Protein AF-A0A9E1UUB0-F1 (afdb_monomer_lite)

Radius of gyration: 11.74 Å; chains: 1; bounding box: 28×28×28 Å

Foldseek 3Di:
DDQAAEDEQEACADVVLVVVCCCLPPRVVVSHDYQEYADLPCVNHPCSVVVVVVVHYYHPDVVVVVVVPD

Sequence (70 aa):
MNQPVRVVLVAVGGYGNTYANAMLDGAAAHDCQIVGVVDPFAEGCRRLDELKALGIPFYDDLDAFYAENE

Structure (mmCIF, N/CA/C/O backbone):
data_AF-A0A9E1UUB0-F1
#
_entry.id   AF-A0A9E1UUB0-F1
#
loop_
_atom_site.group_PDB
_atom_site.id
_atom_site.type_symbol
_atom_site.label_atom_id
_atom_site.label_alt_id
_atom_site.label_comp_id
_atom_site.label_asym_id
_atom_site.label_entity_id
_atom_site.label_seq_id
_atom_site.pdbx_PDB_ins_code
_atom_site.Cartn_x
_atom_site.Cartn_y
_atom_site.Cartn_z
_atom_site.occupancy
_atom_site.B_iso_or_equiv
_atom_site.auth_seq_id
_atom_site.auth_comp_id
_atom_site.auth_asym_id
_atom_site.auth_atom_id
_atom_site.pdbx_PDB_model_num
ATOM 1 N N . MET A 1 1 ? -18.359 -4.810 19.848 1.00 49.00 1 MET A N 1
ATOM 2 C CA . MET A 1 1 ? -17.128 -4.088 19.466 1.00 49.00 1 MET A CA 1
ATOM 3 C C . MET A 1 1 ? -17.005 -4.214 17.964 1.00 49.00 1 MET A C 1
ATOM 5 O O . MET A 1 1 ? -17.156 -5.328 17.478 1.00 49.00 1 MET A O 1
ATOM 9 N N . ASN A 1 2 ? -16.862 -3.100 17.249 1.00 80.44 2 ASN A N 1
ATOM 10 C CA . ASN A 1 2 ? -16.641 -3.129 15.806 1.00 80.44 2 ASN A CA 1
ATOM 11 C C . ASN A 1 2 ? -15.180 -3.540 15.569 1.00 80.44 2 ASN A C 1
ATOM 13 O O . ASN A 1 2 ? -14.310 -3.085 16.308 1.00 80.44 2 ASN A O 1
ATOM 17 N N . GLN A 1 3 ? -14.924 -4.469 14.648 1.00 87.06 3 GLN A N 1
ATOM 18 C CA . GLN A 1 3 ? -13.551 -4.796 14.262 1.00 87.06 3 GLN A CA 1
ATOM 19 C C . GLN A 1 3 ? -13.075 -3.757 13.241 1.00 87.06 3 GLN A C 1
ATOM 21 O O . GLN A 1 3 ? -13.856 -3.432 12.342 1.00 87.06 3 GLN A O 1
ATOM 26 N N . PRO A 1 4 ? -11.826 -3.270 13.345 1.00 91.56 4 PRO A N 1
ATOM 27 C CA . PRO A 1 4 ? -11.302 -2.306 12.394 1.00 91.56 4 PRO A CA 1
ATOM 28 C C . PRO A 1 4 ? -11.257 -2.902 10.988 1.00 91.56 4 PRO A C 1
ATOM 30 O O . PRO A 1 4 ? -10.931 -4.081 10.79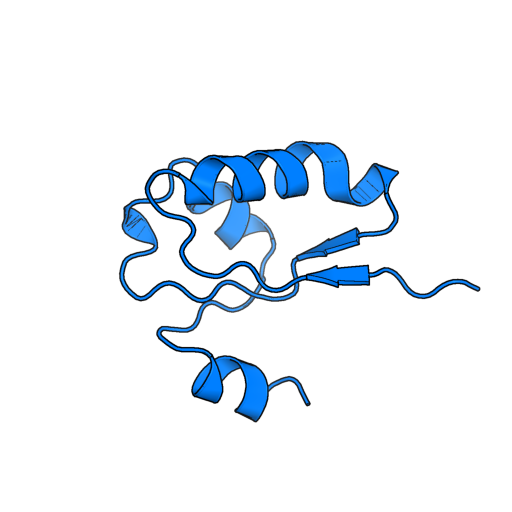8 1.00 91.56 4 PRO A O 1
ATOM 33 N N . VAL A 1 5 ? -11.535 -2.071 9.989 1.00 95.25 5 VAL A N 1
ATOM 34 C CA . VAL A 1 5 ? -11.427 -2.446 8.581 1.00 95.25 5 VAL A CA 1
ATOM 35 C C . VAL A 1 5 ? -9.958 -2.714 8.257 1.00 95.25 5 VAL A C 1
ATOM 37 O O . VAL A 1 5 ? -9.099 -1.839 8.379 1.00 95.25 5 VAL A O 1
ATOM 40 N N . ARG A 1 6 ? -9.667 -3.948 7.845 1.00 95.31 6 ARG A N 1
ATOM 41 C CA . ARG A 1 6 ? -8.333 -4.389 7.423 1.00 95.31 6 ARG A CA 1
ATOM 42 C C . ARG A 1 6 ? -8.140 -4.050 5.949 1.00 95.31 6 ARG A C 1
ATOM 44 O O . ARG A 1 6 ? -8.923 -4.493 5.113 1.00 95.31 6 ARG A O 1
ATOM 51 N N . VAL A 1 7 ? -7.108 -3.276 5.634 1.00 96.75 7 VAL A N 1
ATOM 52 C CA . VAL A 1 7 ? -6.823 -2.787 4.281 1.00 96.75 7 VAL A CA 1
ATOM 53 C C . VAL A 1 7 ? -5.448 -3.272 3.840 1.00 96.75 7 VAL A C 1
ATOM 55 O O . VAL A 1 7 ? -4.453 -3.031 4.518 1.00 96.7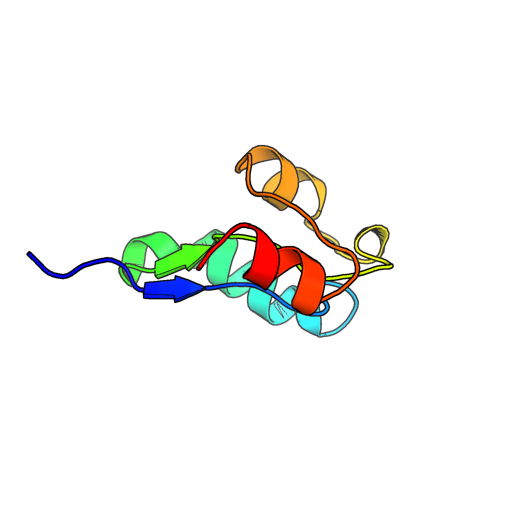5 7 VAL A O 1
ATOM 58 N N . VAL A 1 8 ? -5.381 -3.926 2.685 1.00 97.69 8 VAL A N 1
ATOM 59 C CA . VAL A 1 8 ? -4.125 -4.170 1.967 1.00 97.69 8 VAL A CA 1
ATOM 60 C C . VAL A 1 8 ? -3.977 -3.106 0.880 1.00 97.69 8 VAL A C 1
ATOM 62 O O . VAL A 1 8 ? -4.939 -2.808 0.169 1.00 97.69 8 VAL A O 1
ATOM 65 N N . LEU A 1 9 ? -2.802 -2.488 0.775 1.00 97.94 9 LEU A N 1
ATOM 66 C CA . LEU A 1 9 ? -2.521 -1.496 -0.264 1.00 97.94 9 LEU A CA 1
ATOM 67 C C . LEU A 1 9 ? -1.809 -2.164 -1.437 1.00 97.94 9 LEU A C 1
ATOM 69 O O . LEU A 1 9 ? -0.749 -2.744 -1.242 1.00 97.94 9 LEU A O 1
ATOM 73 N N . VAL A 1 10 ? -2.361 -2.050 -2.645 1.00 98.00 10 VAL A N 1
ATOM 74 C CA . VAL A 1 10 ? -1.773 -2.621 -3.867 1.00 98.00 10 VAL A CA 1
ATOM 75 C C . VAL A 1 10 ? -1.290 -1.497 -4.775 1.00 98.00 10 VAL A C 1
ATOM 77 O O . VAL A 1 10 ? -2.055 -0.566 -5.028 1.00 98.00 10 VAL A O 1
ATOM 80 N N . ALA A 1 11 ? -0.055 -1.597 -5.273 1.00 97.25 11 ALA A N 1
ATOM 81 C CA . ALA A 1 11 ? 0.631 -0.567 -6.055 1.00 97.25 11 ALA A CA 1
ATOM 82 C C . ALA A 1 11 ? 0.662 0.792 -5.326 1.00 97.25 11 ALA A C 1
ATOM 84 O O . ALA A 1 11 ? -0.166 1.669 -5.564 1.00 97.25 11 ALA A O 1
ATOM 85 N N . VAL A 1 12 ? 1.631 0.972 -4.426 1.00 97.38 12 VAL A N 1
ATOM 86 C CA . VAL A 1 12 ? 1.822 2.174 -3.593 1.00 97.38 12 VAL A CA 1
ATOM 87 C C . VAL A 1 12 ? 2.733 3.228 -4.237 1.00 97.38 12 VAL A C 1
ATOM 89 O O . VAL A 1 12 ? 2.829 4.355 -3.740 1.00 97.38 12 VAL A O 1
ATOM 92 N N . GLY A 1 13 ? 3.376 2.904 -5.360 1.00 94.00 13 GLY A N 1
ATOM 93 C CA . GLY A 1 13 ? 4.065 3.870 -6.215 1.00 94.00 13 GLY A CA 1
ATOM 94 C C . GLY A 1 13 ? 3.117 4.810 -6.980 1.00 94.00 13 GLY A C 1
ATOM 95 O O . GLY A 1 13 ? 1.909 4.599 -7.068 1.00 94.00 13 GLY A O 1
ATOM 96 N N . GLY A 1 14 ? 3.657 5.885 -7.567 1.00 93.06 14 GLY A N 1
ATOM 97 C CA . GLY A 1 14 ? 2.890 6.784 -8.448 1.00 93.06 14 GLY A CA 1
ATOM 98 C C . GLY A 1 14 ? 1.608 7.329 -7.799 1.00 93.06 14 GLY A C 1
ATOM 99 O O . GLY A 1 14 ? 1.673 7.909 -6.713 1.00 93.06 14 GLY A O 1
ATOM 100 N N . TYR A 1 15 ? 0.454 7.130 -8.451 1.00 93.94 15 TYR A N 1
ATOM 101 C CA . TYR A 1 15 ? -0.872 7.502 -7.925 1.00 93.94 15 TYR A CA 1
ATOM 102 C C . TYR A 1 15 ? -1.276 6.724 -6.662 1.00 93.94 15 TYR A C 1
ATOM 104 O O . TYR A 1 15 ? -2.060 7.234 -5.864 1.00 93.94 15 TYR A O 1
ATOM 112 N N . GLY A 1 16 ? -0.704 5.541 -6.430 1.00 94.75 16 GLY A N 1
ATOM 113 C CA . GLY A 1 16 ? -0.884 4.765 -5.202 1.00 94.75 16 GLY A CA 1
ATOM 114 C C . GLY A 1 16 ? -0.507 5.522 -3.932 1.00 94.75 16 GLY A C 1
ATOM 115 O O . GLY A 1 16 ? -1.137 5.342 -2.888 1.00 94.75 16 GLY A O 1
ATOM 116 N N . ASN A 1 17 ? 0.439 6.466 -4.038 1.00 95.19 17 ASN A N 1
ATOM 117 C CA . ASN A 1 17 ? 0.819 7.348 -2.933 1.00 95.19 17 ASN A CA 1
ATOM 118 C C . ASN A 1 17 ? -0.374 8.122 -2.359 1.00 95.19 17 ASN A C 1
ATOM 120 O O . ASN A 1 17 ? -0.371 8.449 -1.177 1.00 95.19 17 ASN A O 1
ATOM 124 N N . THR A 1 18 ? -1.404 8.415 -3.160 1.00 96.19 18 THR A N 1
ATOM 125 C CA . THR A 1 18 ? -2.613 9.087 -2.671 1.00 96.19 18 THR A CA 1
ATOM 126 C C . THR A 1 18 ? -3.311 8.263 -1.590 1.00 96.19 18 THR A C 1
ATOM 128 O O . THR A 1 18 ? -3.717 8.820 -0.570 1.00 96.19 18 THR A O 1
ATOM 131 N N . TYR A 1 19 ? -3.402 6.944 -1.768 1.00 96.00 19 TYR A N 1
ATOM 132 C CA . TYR A 1 19 ? -4.011 6.052 -0.781 1.00 96.00 19 TYR A CA 1
ATOM 133 C C . TYR A 1 19 ? -3.075 5.777 0.395 1.00 96.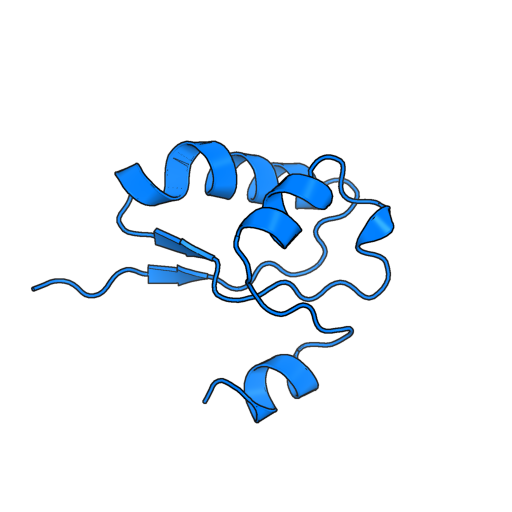00 19 TYR A C 1
ATOM 135 O O . TYR A 1 19 ? -3.539 5.746 1.532 1.00 96.00 19 TYR A O 1
ATOM 143 N N . ALA A 1 20 ? -1.764 5.668 0.150 1.00 96.00 20 ALA A N 1
ATOM 144 C CA . ALA A 1 20 ? -0.780 5.585 1.228 1.00 96.00 20 ALA A CA 1
ATOM 145 C C . ALA A 1 20 ? -0.867 6.808 2.158 1.00 96.00 20 ALA A C 1
ATOM 147 O O . ALA A 1 20 ? -0.909 6.642 3.373 1.00 96.00 20 ALA A O 1
ATOM 148 N N . ASN A 1 21 ? -0.993 8.020 1.602 1.00 96.12 21 ASN A N 1
ATOM 149 C CA . ASN A 1 21 ? -1.184 9.243 2.384 1.00 96.12 21 ASN A CA 1
ATOM 150 C C . ASN A 1 21 ? -2.475 9.198 3.205 1.00 96.12 21 ASN A C 1
ATOM 152 O O . ASN A 1 21 ? -2.441 9.399 4.413 1.00 96.12 21 ASN A O 1
ATOM 156 N N . ALA A 1 22 ? -3.605 8.889 2.562 1.00 95.69 22 ALA A N 1
ATOM 157 C CA . ALA A 1 22 ? -4.896 8.839 3.243 1.00 95.69 22 ALA A CA 1
ATOM 158 C C . ALA A 1 22 ? -4.902 7.833 4.406 1.00 95.69 22 ALA A C 1
ATOM 160 O O . ALA A 1 22 ? -5.460 8.113 5.467 1.00 95.69 22 ALA A O 1
ATOM 161 N N . MET A 1 23 ? -4.257 6.678 4.225 1.00 96.31 23 MET A N 1
ATOM 162 C CA . MET A 1 23 ? -4.168 5.664 5.270 1.00 96.31 23 MET A CA 1
ATOM 163 C C . MET A 1 23 ? -3.207 6.069 6.390 1.00 96.31 23 MET A C 1
ATOM 165 O O . MET A 1 23 ? -3.584 5.991 7.555 1.00 96.31 23 MET A O 1
ATOM 169 N N . LEU A 1 24 ? -2.000 6.537 6.068 1.00 96.12 24 LEU A N 1
ATOM 170 C CA . LEU A 1 24 ? -1.017 6.940 7.079 1.00 96.12 24 LEU A CA 1
ATOM 171 C C . LEU A 1 24 ? -1.499 8.127 7.923 1.00 96.12 24 LEU A C 1
ATOM 173 O O . LEU A 1 24 ? -1.255 8.156 9.126 1.00 96.12 24 LEU A O 1
ATOM 177 N N . ASP A 1 25 ? -2.216 9.074 7.316 1.00 96.00 25 ASP A N 1
ATOM 178 C CA . ASP A 1 25 ? -2.640 10.299 7.999 1.00 96.00 25 ASP A CA 1
ATOM 179 C C . ASP A 1 25 ? -4.013 10.159 8.681 1.00 96.00 25 ASP A C 1
ATOM 181 O O . ASP A 1 25 ? -4.307 10.891 9.626 1.00 96.00 25 ASP A O 1
ATOM 185 N N . GLY A 1 26 ? -4.872 9.246 8.205 1.00 91.75 26 GLY A N 1
ATOM 186 C CA . GLY A 1 26 ? -6.294 9.222 8.567 1.00 91.75 26 GLY A CA 1
ATOM 187 C C . GLY A 1 26 ? -6.863 7.887 9.045 1.00 91.75 26 GLY A C 1
ATOM 188 O O . GLY A 1 26 ? -7.954 7.887 9.617 1.00 91.75 26 GLY A O 1
ATOM 189 N N . ALA A 1 27 ? -6.178 6.752 8.863 1.00 89.00 27 ALA A N 1
ATOM 190 C CA . ALA A 1 27 ? -6.790 5.436 9.094 1.00 89.00 27 ALA A CA 1
ATOM 191 C C . ALA A 1 27 ? -7.298 5.242 10.534 1.00 89.00 27 ALA A C 1
ATOM 193 O O . ALA A 1 27 ? -8.405 4.741 10.733 1.00 89.00 27 ALA A O 1
ATOM 194 N N . ALA A 1 28 ? -6.549 5.726 11.531 1.00 84.56 28 ALA A N 1
ATOM 195 C CA . ALA A 1 28 ? -6.921 5.611 12.942 1.00 84.56 28 ALA A CA 1
ATOM 196 C C . ALA A 1 28 ? -8.242 6.327 13.286 1.00 84.56 28 ALA A C 1
ATOM 198 O O . ALA A 1 28 ? -9.001 5.849 14.126 1.00 84.56 28 ALA A O 1
ATOM 199 N N . ALA A 1 29 ? -8.549 7.447 12.623 1.00 91.44 29 ALA A N 1
ATOM 200 C CA . ALA A 1 29 ? -9.797 8.184 12.839 1.00 91.44 29 ALA A CA 1
ATOM 201 C C . ALA A 1 29 ? -11.022 7.477 12.228 1.00 91.44 29 ALA A C 1
ATOM 203 O O . ALA A 1 29 ? -12.156 7.786 12.592 1.00 91.44 29 ALA A O 1
ATOM 204 N N . HIS A 1 30 ? -10.794 6.535 11.310 1.00 90.75 30 HIS A N 1
ATOM 205 C CA . HIS A 1 30 ? -11.827 5.817 10.566 1.00 90.75 30 HIS A CA 1
ATOM 206 C C . HIS A 1 30 ? -11.946 4.336 10.948 1.00 90.75 30 HIS A C 1
ATOM 208 O O . HIS A 1 30 ? -12.651 3.602 10.262 1.00 90.75 30 HIS A O 1
ATOM 214 N N . ASP A 1 31 ? -11.296 3.904 12.037 1.00 93.25 31 ASP A N 1
ATOM 215 C CA . ASP A 1 31 ? -11.246 2.495 12.460 1.00 93.25 31 ASP A CA 1
ATOM 216 C C . ASP A 1 31 ? -10.715 1.581 11.335 1.00 93.25 31 ASP A C 1
ATOM 218 O O . ASP A 1 31 ? -11.209 0.481 11.099 1.00 93.25 31 ASP A O 1
ATOM 222 N N . CYS A 1 32 ? -9.715 2.070 10.596 1.00 95.00 32 CYS A N 1
ATOM 223 C CA . CYS A 1 32 ? -9.034 1.347 9.527 1.00 95.00 32 CYS A CA 1
ATOM 224 C C . CYS A 1 32 ? -7.592 1.030 9.936 1.00 95.00 32 CYS A C 1
ATOM 226 O O . CYS A 1 32 ? -6.945 1.802 10.644 1.00 95.00 32 CYS A O 1
ATOM 228 N N . GLN A 1 33 ? -7.053 -0.072 9.423 1.00 94.69 33 GLN A N 1
ATOM 229 C CA . GLN A 1 33 ? -5.646 -0.434 9.589 1.00 94.69 33 GLN A CA 1
ATOM 230 C C . GLN A 1 33 ? -5.064 -0.994 8.294 1.00 94.69 33 GLN A C 1
ATOM 232 O O . GLN A 1 33 ? -5.728 -1.747 7.579 1.00 94.69 33 GLN A O 1
ATOM 237 N N . ILE A 1 34 ? -3.809 -0.646 8.011 1.00 96.50 34 ILE A N 1
ATOM 238 C CA . ILE A 1 34 ? -3.052 -1.282 6.933 1.00 96.50 34 ILE A CA 1
ATOM 239 C C . ILE A 1 34 ? -2.545 -2.624 7.463 1.00 96.50 34 ILE A C 1
ATOM 241 O O . ILE A 1 34 ? -1.930 -2.666 8.524 1.00 96.50 34 ILE A O 1
ATOM 245 N N . VAL A 1 35 ? -2.810 -3.710 6.742 1.00 96.75 35 VAL A N 1
ATOM 246 C CA . VAL A 1 35 ? -2.380 -5.067 7.126 1.00 96.75 35 VAL A CA 1
ATOM 247 C C . VAL A 1 35 ? -1.307 -5.643 6.208 1.00 96.75 35 VAL A C 1
ATOM 249 O O . VAL A 1 35 ? -0.756 -6.694 6.504 1.00 96.75 35 VAL A O 1
ATOM 252 N N . GLY A 1 36 ? -0.993 -4.954 5.114 1.00 97.62 36 GLY A N 1
ATOM 253 C CA . GLY A 1 36 ? 0.077 -5.325 4.201 1.00 97.62 36 GLY A CA 1
ATOM 254 C C . GLY A 1 36 ? 0.158 -4.384 3.006 1.00 97.62 36 GLY A C 1
ATOM 255 O O . GLY A 1 36 ? -0.767 -3.606 2.737 1.00 97.62 36 GLY A O 1
ATOM 256 N N . VAL A 1 37 ? 1.270 -4.473 2.288 1.00 98.25 37 VAL A N 1
ATOM 257 C CA . VAL A 1 37 ? 1.504 -3.782 1.018 1.00 98.25 37 VAL A CA 1
ATOM 258 C C . VAL A 1 37 ? 1.831 -4.818 -0.052 1.00 98.25 37 VAL A C 1
ATOM 260 O O . VAL A 1 37 ? 2.617 -5.725 0.194 1.00 98.25 37 VAL A O 1
ATOM 263 N N . VAL A 1 38 ? 1.245 -4.673 -1.237 1.00 98.44 38 VAL A N 1
ATOM 264 C CA . VAL A 1 38 ? 1.544 -5.489 -2.414 1.00 98.44 38 VAL A CA 1
ATOM 265 C C . VAL A 1 38 ? 2.009 -4.585 -3.545 1.00 98.44 38 VAL A C 1
ATOM 267 O O . VAL A 1 38 ? 1.202 -3.914 -4.191 1.00 98.44 38 VAL A O 1
ATOM 270 N N . ASP A 1 39 ? 3.313 -4.515 -3.766 1.00 98.12 39 ASP A N 1
ATOM 271 C CA . ASP A 1 39 ? 3.901 -3.707 -4.833 1.00 98.12 39 ASP A CA 1
ATOM 272 C C . ASP A 1 39 ? 5.317 -4.217 -5.147 1.00 98.12 39 ASP A C 1
ATOM 274 O O . ASP A 1 39 ? 6.217 -4.000 -4.332 1.00 98.12 39 ASP A O 1
ATOM 278 N N . PRO A 1 40 ? 5.550 -4.835 -6.321 1.00 96.81 40 PRO A N 1
ATOM 279 C CA . PRO A 1 40 ? 6.871 -5.344 -6.695 1.00 96.81 40 PRO A CA 1
ATOM 280 C C . PRO A 1 40 ? 7.912 -4.230 -6.904 1.00 96.81 40 PRO A C 1
ATOM 282 O O . PRO A 1 40 ? 9.095 -4.515 -7.067 1.00 96.81 40 PRO A O 1
ATOM 285 N N . PHE A 1 41 ? 7.487 -2.960 -6.931 1.00 96.75 41 PHE A N 1
ATOM 286 C CA . PHE A 1 41 ? 8.347 -1.784 -7.070 1.00 96.75 41 PHE A CA 1
ATOM 287 C C . PHE A 1 41 ? 8.013 -0.722 -6.007 1.00 96.75 41 PHE A C 1
ATOM 289 O O . PHE A 1 41 ? 7.925 0.481 -6.301 1.00 96.75 41 PHE A O 1
ATOM 296 N N . ALA A 1 42 ? 7.817 -1.159 -4.757 1.00 96.06 42 ALA A N 1
ATOM 297 C CA . ALA A 1 42 ? 7.447 -0.304 -3.627 1.00 96.06 42 ALA A CA 1
ATOM 298 C C . ALA A 1 42 ? 8.434 0.854 -3.367 1.00 96.06 42 ALA A C 1
ATOM 300 O O . ALA A 1 42 ? 8.058 1.851 -2.747 1.00 96.06 42 ALA A O 1
ATOM 301 N N . GLU A 1 43 ? 9.672 0.781 -3.870 1.00 95.12 43 GLU A N 1
ATOM 302 C CA . GLU A 1 43 ? 10.673 1.860 -3.854 1.00 95.12 43 GLU A CA 1
ATOM 303 C C . GLU A 1 43 ? 10.173 3.152 -4.513 1.00 95.12 43 GLU A C 1
ATOM 305 O O . GLU A 1 43 ? 10.653 4.238 -4.190 1.00 95.12 43 GLU A O 1
ATOM 310 N N . GLY A 1 44 ? 9.182 3.066 -5.407 1.00 93.00 44 GLY A N 1
ATOM 311 C CA . GLY A 1 44 ? 8.511 4.228 -5.992 1.00 93.00 44 GLY A CA 1
ATOM 312 C C . GLY A 1 44 ? 7.551 4.960 -5.039 1.00 93.00 44 GLY A C 1
ATOM 313 O O . GLY A 1 44 ? 7.013 6.016 -5.399 1.00 93.00 44 GLY A O 1
ATOM 314 N N . CYS A 1 45 ? 7.290 4.421 -3.844 1.00 96.38 45 CYS A N 1
ATOM 315 C CA . CYS A 1 45 ? 6.462 5.054 -2.824 1.00 96.38 45 CYS A CA 1
ATOM 316 C C . CYS A 1 45 ? 7.249 6.136 -2.072 1.00 96.38 45 CYS A C 1
ATOM 318 O O . CYS A 1 45 ? 8.308 5.891 -1.500 1.00 96.38 45 CYS A O 1
ATOM 320 N N . ARG A 1 46 ? 6.695 7.348 -2.004 1.00 96.69 46 ARG A N 1
ATOM 321 C CA . ARG A 1 46 ? 7.318 8.503 -1.334 1.00 96.69 46 ARG A CA 1
ATOM 322 C C . ARG A 1 46 ? 7.365 8.364 0.185 1.00 96.69 46 ARG A C 1
ATOM 324 O O . ARG A 1 46 ? 8.137 9.068 0.822 1.00 96.69 46 ARG A O 1
ATOM 331 N N . ARG A 1 47 ? 6.522 7.495 0.747 1.00 96.50 47 ARG A N 1
ATOM 332 C CA . ARG A 1 47 ? 6.390 7.242 2.190 1.00 96.50 47 ARG A CA 1
ATOM 333 C C . ARG A 1 47 ? 6.742 5.800 2.550 1.00 96.50 47 ARG A C 1
ATOM 335 O O . ARG A 1 47 ? 6.236 5.261 3.531 1.00 96.50 47 ARG A O 1
ATOM 342 N N . LEU A 1 48 ? 7.600 5.163 1.748 1.00 97.12 48 LEU A N 1
ATOM 343 C CA . LEU A 1 48 ? 7.992 3.769 1.951 1.00 97.12 48 LEU A CA 1
ATOM 344 C C . LEU A 1 48 ? 8.550 3.520 3.359 1.00 97.12 48 LEU A C 1
ATOM 346 O O . LEU A 1 48 ? 8.176 2.539 3.994 1.00 97.12 48 LEU A O 1
ATOM 350 N N . ASP A 1 49 ? 9.410 4.409 3.856 1.00 97.56 49 ASP A N 1
ATOM 351 C CA . ASP A 1 49 ? 10.023 4.256 5.179 1.00 97.56 49 ASP A CA 1
ATOM 352 C C . ASP A 1 49 ? 8.988 4.319 6.309 1.00 97.56 49 ASP A C 1
ATOM 354 O O . ASP A 1 49 ? 9.085 3.567 7.276 1.00 97.56 49 ASP A O 1
ATOM 358 N N . GLU A 1 50 ? 7.953 5.150 6.166 1.00 97.62 50 GLU A N 1
ATOM 359 C CA . GLU A 1 50 ? 6.850 5.215 7.127 1.00 97.62 50 GLU A CA 1
ATOM 360 C C . GLU A 1 50 ? 6.002 3.942 7.089 1.00 97.62 50 GLU A C 1
ATOM 362 O O . GLU A 1 50 ? 5.686 3.396 8.141 1.00 97.62 50 GLU A O 1
ATOM 367 N N . LEU A 1 51 ? 5.695 3.417 5.896 1.00 96.69 51 LEU A N 1
ATOM 368 C CA . LEU A 1 51 ? 4.993 2.136 5.758 1.00 96.69 51 LEU A CA 1
ATOM 369 C C . LEU A 1 51 ? 5.802 0.979 6.366 1.00 96.69 51 LEU A C 1
ATOM 371 O O . LEU A 1 51 ? 5.236 0.136 7.056 1.00 96.69 51 LEU A O 1
ATOM 375 N N . LYS A 1 52 ? 7.128 0.956 6.176 1.00 96.75 52 LYS A N 1
ATOM 376 C CA . LYS A 1 52 ? 8.021 -0.031 6.809 1.00 96.75 52 LYS A CA 1
ATOM 377 C C . LYS A 1 52 ? 8.056 0.115 8.329 1.00 96.75 52 LYS A C 1
ATOM 379 O O . LYS A 1 52 ? 8.085 -0.890 9.036 1.00 96.75 52 LYS A O 1
ATOM 384 N N . ALA A 1 53 ? 8.013 1.344 8.842 1.00 97.56 53 ALA A N 1
A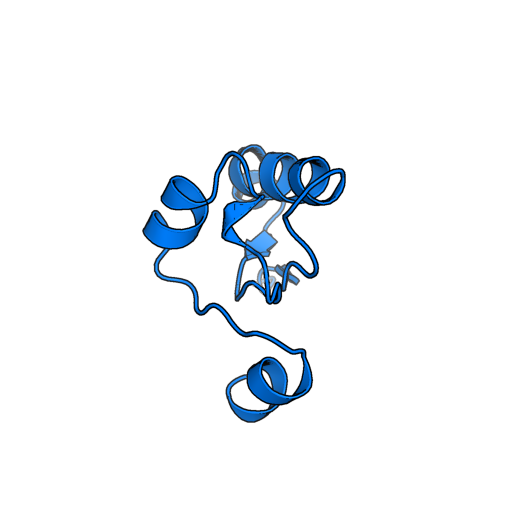TOM 385 C CA . ALA A 1 53 ? 7.990 1.613 10.277 1.00 97.56 53 ALA A CA 1
ATOM 386 C C . ALA A 1 53 ? 6.720 1.089 10.974 1.00 97.56 53 ALA A C 1
ATOM 388 O O . ALA A 1 53 ? 6.748 0.872 12.185 1.00 97.56 53 ALA A O 1
ATOM 389 N N . LEU A 1 54 ? 5.636 0.825 10.231 1.00 94.69 54 LEU A N 1
ATOM 390 C CA . LEU A 1 54 ? 4.435 0.172 10.765 1.00 94.69 54 LEU A CA 1
ATOM 391 C C . LEU A 1 54 ? 4.641 -1.319 11.082 1.00 94.69 54 LEU A C 1
ATOM 393 O O . LEU A 1 54 ? 3.788 -1.915 11.734 1.00 94.69 54 LEU A O 1
ATOM 397 N N . GLY A 1 55 ? 5.735 -1.938 10.619 1.00 96.00 55 GLY A N 1
ATOM 398 C CA . GLY A 1 55 ? 6.004 -3.364 10.835 1.00 96.00 55 GLY A CA 1
ATOM 399 C C . GLY A 1 55 ? 5.049 -4.302 10.086 1.00 96.00 55 GLY A C 1
ATOM 400 O O . GLY A 1 55 ? 4.905 -5.458 10.475 1.00 96.00 55 GLY A O 1
ATOM 401 N N . ILE A 1 56 ? 4.388 -3.807 9.036 1.00 95.56 56 ILE A N 1
ATOM 402 C CA . ILE A 1 56 ? 3.485 -4.585 8.178 1.00 95.56 56 ILE A CA 1
ATOM 403 C C . ILE A 1 56 ? 4.265 -5.328 7.081 1.00 95.56 56 ILE A C 1
ATOM 405 O O . ILE A 1 56 ? 5.312 -4.839 6.642 1.00 95.56 56 ILE A O 1
ATOM 409 N N . PRO A 1 57 ? 3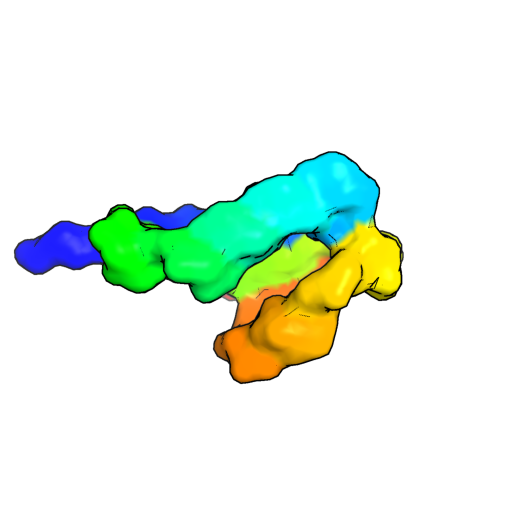.775 -6.488 6.612 1.00 97.38 57 PRO A N 1
ATOM 410 C CA . PRO A 1 57 ? 4.440 -7.251 5.564 1.00 97.38 57 PRO A CA 1
ATOM 411 C C . PRO A 1 57 ? 4.302 -6.594 4.182 1.00 97.38 57 PRO A C 1
ATOM 413 O O . PRO A 1 57 ? 3.328 -5.893 3.889 1.00 97.38 57 PRO A O 1
ATOM 416 N N . PHE A 1 58 ? 5.295 -6.851 3.332 1.00 98.25 58 PHE A N 1
ATOM 417 C CA . 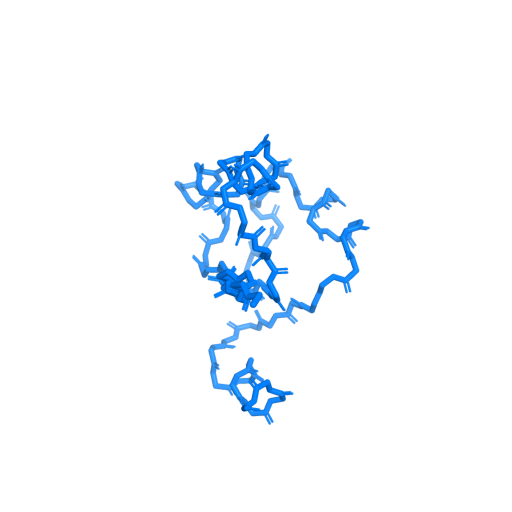PHE A 1 58 ? 5.341 -6.433 1.934 1.00 98.25 58 PHE A CA 1
ATOM 418 C C . PHE A 1 58 ? 5.433 -7.677 1.052 1.00 98.25 58 PHE A C 1
ATOM 420 O O . PHE A 1 58 ? 6.223 -8.573 1.345 1.00 98.25 58 PHE A O 1
ATOM 427 N N . TYR A 1 59 ? 4.651 -7.702 -0.020 1.00 98.38 59 TYR A N 1
ATOM 428 C CA . TYR A 1 59 ? 4.595 -8.794 -0.986 1.00 98.38 59 TYR A CA 1
ATOM 429 C C . TYR A 1 59 ? 4.734 -8.253 -2.412 1.00 98.38 59 TYR A C 1
ATOM 431 O O . TYR A 1 59 ? 4.372 -7.107 -2.692 1.00 98.38 59 TYR A O 1
ATOM 439 N N . ASP A 1 60 ? 5.215 -9.095 -3.322 1.00 97.62 60 ASP A N 1
ATOM 440 C CA . ASP A 1 60 ? 5.326 -8.750 -4.745 1.00 97.62 60 ASP A CA 1
ATOM 441 C C . ASP A 1 60 ? 3.996 -8.956 -5.490 1.00 97.62 60 ASP A C 1
ATOM 443 O O . ASP A 1 60 ? 3.724 -8.297 -6.495 1.00 97.62 60 ASP A O 1
ATOM 447 N N . ASP A 1 61 ? 3.143 -9.847 -4.979 1.00 97.75 61 ASP A N 1
ATOM 448 C CA . ASP A 1 61 ? 1.851 -10.198 -5.556 1.00 97.75 61 ASP A CA 1
ATOM 449 C C . ASP A 1 61 ? 0.795 -10.522 -4.481 1.00 97.75 61 ASP A C 1
ATOM 451 O O . ASP A 1 61 ? 1.089 -10.697 -3.295 1.00 97.75 61 ASP A O 1
ATOM 455 N N . LEU A 1 62 ? -0.473 -10.535 -4.901 1.00 97.25 62 LEU A N 1
ATOM 456 C CA . LEU A 1 62 ? -1.607 -10.757 -4.004 1.00 97.25 62 LEU A CA 1
ATOM 457 C C . LEU A 1 62 ? -1.732 -12.214 -3.553 1.00 97.25 62 LEU A C 1
ATOM 459 O O . LEU A 1 62 ? -2.239 -12.445 -2.457 1.00 97.25 62 LEU A O 1
ATOM 463 N N . ASP A 1 63 ? -1.289 -13.179 -4.361 1.00 97.56 63 ASP A N 1
ATOM 464 C CA . ASP A 1 63 ? -1.387 -14.596 -4.008 1.00 97.56 63 ASP A CA 1
ATOM 465 C C . ASP A 1 63 ? -0.490 -14.887 -2.797 1.00 97.56 63 ASP A C 1
ATOM 467 O O . ASP A 1 63 ? -0.931 -15.529 -1.843 1.00 97.56 63 ASP A O 1
ATOM 471 N N . ALA A 1 64 ? 0.725 -14.330 -2.776 1.00 97.56 64 ALA A N 1
ATOM 472 C CA . ALA A 1 64 ? 1.636 -14.397 -1.637 1.00 97.56 64 ALA A CA 1
ATOM 473 C C . ALA A 1 64 ? 1.042 -13.746 -0.374 1.00 97.56 64 ALA A C 1
ATOM 475 O O . ALA A 1 64 ? 1.117 -14.327 0.708 1.00 97.56 64 ALA A O 1
ATOM 476 N N . PHE A 1 65 ? 0.392 -12.583 -0.510 1.00 97.88 65 PHE A N 1
ATOM 477 C CA . PHE A 1 65 ? -0.307 -11.943 0.610 1.00 97.88 65 PHE A CA 1
ATOM 478 C C . PHE A 1 65 ? -1.413 -12.846 1.176 1.00 97.88 65 PHE A C 1
ATOM 480 O O . PHE A 1 65 ? -1.457 -13.081 2.386 1.00 97.88 65 PHE A O 1
ATOM 487 N N . TYR A 1 66 ? -2.302 -13.363 0.322 1.00 96.31 66 TYR A N 1
ATOM 488 C CA . TYR A 1 66 ? -3.442 -14.168 0.765 1.00 96.31 66 TYR A CA 1
ATOM 489 C C . TYR A 1 66 ? -3.039 -15.547 1.297 1.00 96.31 66 TYR A C 1
ATOM 491 O O . TYR A 1 66 ? -3.705 -16.046 2.198 1.00 96.31 66 TYR A O 1
ATOM 499 N N . ALA A 1 67 ? -1.934 -16.132 0.826 1.00 96.56 67 ALA A N 1
ATOM 500 C CA . ALA A 1 67 ? -1.419 -17.402 1.341 1.00 96.56 67 ALA A CA 1
ATOM 501 C C . ALA A 1 67 ? -1.005 -17.345 2.826 1.00 96.56 67 ALA A C 1
ATOM 503 O O . ALA A 1 67 ? -1.016 -18.370 3.506 1.00 96.56 67 ALA A O 1
ATOM 504 N N . GLU A 1 68 ? -0.645 -16.163 3.336 1.00 95.31 68 GLU A N 1
ATOM 505 C CA . GLU A 1 68 ? -0.205 -15.963 4.724 1.00 95.31 68 GLU A CA 1
ATOM 506 C C . GLU A 1 68 ? -1.256 -15.273 5.616 1.00 95.31 68 GLU A C 1
ATOM 508 O O . GLU A 1 68 ? -1.070 -15.207 6.832 1.00 95.31 68 GLU A O 1
ATOM 513 N N . ASN A 1 69 ? -2.346 -14.744 5.043 1.00 88.19 69 ASN A N 1
ATOM 514 C CA . ASN A 1 69 ? -3.279 -13.834 5.730 1.00 88.19 69 ASN A CA 1
ATOM 515 C C . ASN A 1 69 ? -4.772 -14.221 5.616 1.00 88.19 69 ASN A C 1
ATOM 517 O O . ASN A 1 69 ? -5.626 -13.333 5.735 1.00 88.19 69 ASN A O 1
ATOM 521 N N . GLU A 1 70 ? -5.075 -15.506 5.395 1.00 68.75 70 GLU A N 1
ATOM 522 C CA . GLU A 1 70 ? -6.443 -16.060 5.294 1.00 68.75 70 GLU A CA 1
ATOM 523 C C . GLU A 1 70 ? -7.302 -15.856 6.562 1.00 68.75 70 GLU A C 1
ATOM 525 O O . GLU A 1 70 ? -6.797 -16.055 7.694 1.00 68.75 70 GLU A O 1
#

Secondary structure (DSSP, 8-state):
-PPPEEEEEE--SGGGHHHHHHHHHHGGGGTEEEEEEE-TTGGG-TTHHHHHHTT--EESSHHHHHHH--

pLDDT: mean 94.3, std 7.09, range [49.0, 98.44]